Protein AF-A0AAD3SXD6-F1 (afdb_monomer)

Foldseek 3Di:
DPPPAFFLVVLLVVLLVLVVVLPDDDDDDPVVVVNVVSVVVNCVSVVCQCVPFWDAPVNLVVLLVADADDPDPPHPCPQREDNVQDDPVCNVPGDPDGTAGWGHGHRHDTHRDGDDVSRVRD

Mean predicted aligned error: 7.54 Å

pLDDT: mean 81.2, std 9.58, range [50.94, 91.5]

Secondary structure (DSSP, 8-state):
----S-BHHHHHHHHHHHHHHHHSPPPSSSHHHHHHHHHHHHHHHHHHHHHHHEEEHHHHHHHHTPPS---STT-S-TT---GGGS-THHHHHS-SS-EEE-SEEETTEEE----HHHHT--

Organism: Nepenthes gracilis (NCBI:txid150966)

Nearest PDB structures (foldseek):
  6ttj-assembly1_B  TM=9.400E-01  e=7.162E-12  Arabidopsis thaliana
  6ttj-assembly2_J  TM=9.369E-01  e=1.562E-11  Arabidopsis thaliana
  6ttj-assembly2_H  TM=9.413E-01  e=1.562E-11  Arabidopsis thaliana
  6ttj-assembly1_D  TM=9.401E-01  e=1.898E-11  Arabidopsis thaliana
  6ttj-assembly2_I  TM=9.390E-01  e=2.306E-11  Arabidopsis thaliana

Sequence (122 aa):
MGIYGHPLEIQALFHSALLCAREQPAPEDGSADFIHALNNYLVALSFPTRKNYWIDMKKLNEIYRYKTEEYSYDAVNRFTIYPNHIPPWLVEWMPNKGGYLVKNLQPALMDFRFLLETSCLL

Structure (mmCIF, N/CA/C/O backbone):
data_AF-A0AAD3SXD6-F1
#
_entry.id   AF-A0AAD3SXD6-F1
#
loop_
_atom_site.group_PDB
_atom_site.id
_atom_site.type_symbol
_atom_site.label_atom_id
_atom_site.label_alt_id
_atom_site.label_comp_id
_atom_site.label_asym_id
_atom_site.label_entity_id
_atom_site.label_seq_id
_atom_site.pdbx_PDB_ins_code
_atom_site.Cartn_x
_atom_site.Cartn_y
_atom_site.Cartn_z
_atom_site.occupancy
_atom_site.B_iso_or_equiv
_atom_site.auth_seq_id
_atom_site.auth_comp_id
_atom_site.auth_asym_id
_atom_site.auth_atom_id
_atom_site.pdbx_PDB_model_num
ATOM 1 N N . MET A 1 1 ? -14.570 10.346 -7.918 1.00 52.16 1 MET A N 1
ATOM 2 C CA . MET A 1 1 ? -13.504 9.321 -7.851 1.00 52.16 1 MET A CA 1
ATOM 3 C C . MET A 1 1 ? -12.244 9.992 -7.310 1.00 52.16 1 MET A C 1
ATOM 5 O O . MET A 1 1 ? -11.616 10.743 -8.035 1.00 52.16 1 MET A O 1
ATOM 9 N N . GLY A 1 2 ? -11.941 9.849 -6.016 1.00 50.94 2 GLY A N 1
ATOM 10 C CA . GLY A 1 2 ? -10.787 10.496 -5.367 1.00 50.94 2 GLY A CA 1
ATOM 11 C C . GLY A 1 2 ? -9.477 9.765 -5.664 1.00 50.94 2 GLY A C 1
ATOM 12 O O . GLY A 1 2 ? -9.006 9.002 -4.829 1.00 50.94 2 GLY A O 1
ATOM 13 N N . ILE A 1 3 ? -8.947 9.949 -6.876 1.00 60.09 3 ILE A N 1
ATOM 14 C CA . ILE A 1 3 ? -7.712 9.302 -7.368 1.00 60.09 3 ILE A CA 1
ATOM 15 C C . ILE A 1 3 ? -6.489 10.237 -7.272 1.00 60.09 3 ILE A C 1
ATOM 17 O O . ILE A 1 3 ? -5.417 9.919 -7.770 1.00 60.09 3 ILE A O 1
ATOM 21 N N . TYR A 1 4 ? -6.639 11.403 -6.640 1.00 62.09 4 TYR A N 1
ATOM 22 C CA . TYR A 1 4 ? -5.531 12.331 -6.409 1.00 62.09 4 TYR A CA 1
ATOM 23 C C . TYR A 1 4 ? -4.460 11.691 -5.517 1.00 62.09 4 TYR A C 1
ATOM 25 O O . TYR A 1 4 ? -4.785 10.808 -4.725 1.00 62.09 4 TYR A O 1
ATOM 33 N N . GLY A 1 5 ? -3.205 12.126 -5.658 1.00 77.44 5 GLY A N 1
ATOM 34 C CA . GLY A 1 5 ? -2.060 11.662 -4.869 1.00 77.44 5 GLY A CA 1
ATOM 35 C C . GLY A 1 5 ? -1.292 10.508 -5.504 1.00 77.44 5 GLY A C 1
ATOM 36 O O . GLY A 1 5 ? -0.876 10.605 -6.656 1.00 77.44 5 GLY A O 1
ATOM 37 N N . HIS A 1 6 ? -1.082 9.432 -4.743 1.00 80.25 6 HIS A N 1
ATOM 38 C CA . HIS A 1 6 ? -0.281 8.281 -5.164 1.00 80.25 6 HIS A CA 1
ATOM 39 C C . HIS A 1 6 ? -1.128 6.999 -5.168 1.00 80.25 6 HIS A C 1
ATOM 41 O O . HIS A 1 6 ? -1.004 6.153 -4.282 1.00 80.25 6 HIS A O 1
ATOM 47 N N . PRO A 1 7 ? -2.037 6.846 -6.145 1.00 84.12 7 PRO A N 1
ATOM 48 C CA . PRO A 1 7 ? -2.794 5.613 -6.290 1.00 84.12 7 PRO A CA 1
ATOM 49 C C . PRO A 1 7 ? -1.854 4.454 -6.642 1.00 84.12 7 PRO A C 1
ATOM 51 O O . PRO A 1 7 ? -1.008 4.566 -7.534 1.00 84.12 7 PRO A O 1
ATOM 54 N N . LEU A 1 8 ? -2.051 3.320 -5.973 1.00 84.81 8 LEU A N 1
ATOM 55 C CA . LEU A 1 8 ? -1.301 2.087 -6.200 1.00 84.81 8 LEU A CA 1
ATOM 56 C C . LEU A 1 8 ? -1.396 1.624 -7.659 1.00 84.81 8 LEU A C 1
ATOM 58 O O . LEU A 1 8 ? -0.443 1.071 -8.186 1.00 84.81 8 LEU A O 1
ATOM 62 N N . GLU A 1 9 ? -2.518 1.898 -8.324 1.00 83.94 9 GLU A N 1
ATOM 63 C CA . GLU A 1 9 ? -2.762 1.570 -9.733 1.00 83.94 9 GLU A CA 1
ATOM 64 C C . GLU A 1 9 ? -1.737 2.198 -10.667 1.00 83.94 9 GLU A C 1
ATOM 66 O O . GLU A 1 9 ? -1.087 1.501 -11.442 1.00 83.94 9 GLU A O 1
ATOM 71 N N . ILE A 1 10 ? -1.499 3.499 -10.514 1.00 84.69 10 ILE A N 1
ATOM 72 C CA . ILE A 1 10 ? -0.500 4.202 -11.314 1.00 84.69 10 ILE A CA 1
ATOM 73 C C . ILE A 1 10 ? 0.905 3.715 -10.957 1.00 84.69 10 ILE A C 1
ATOM 75 O O . ILE A 1 10 ? 1.735 3.568 -11.849 1.00 84.69 10 ILE A O 1
ATOM 79 N N . GLN A 1 11 ? 1.176 3.411 -9.683 1.00 85.12 11 GLN A N 1
ATOM 80 C CA . GLN A 1 11 ? 2.476 2.867 -9.279 1.00 85.12 11 GLN A CA 1
ATOM 81 C C . GLN A 1 11 ? 2.736 1.469 -9.855 1.00 85.12 11 GLN A C 1
ATOM 83 O O . GLN A 1 11 ? 3.836 1.211 -10.336 1.00 85.12 11 GLN A O 1
ATOM 88 N N . ALA A 1 12 ? 1.739 0.585 -9.848 1.00 85.62 12 ALA A N 1
ATOM 89 C CA . ALA A 1 12 ? 1.842 -0.764 -10.394 1.00 85.62 12 ALA A CA 1
ATOM 90 C C . ALA A 1 12 ? 1.995 -0.738 -11.922 1.00 85.62 12 ALA A C 1
ATOM 92 O O . ALA A 1 12 ? 2.874 -1.406 -12.467 1.00 85.62 12 ALA A O 1
ATOM 93 N N . LEU A 1 13 ? 1.209 0.096 -12.611 1.00 87.19 13 LEU A N 1
ATOM 94 C CA . LEU A 1 13 ? 1.346 0.305 -14.053 1.00 87.19 13 LEU A CA 1
ATOM 95 C C . LEU A 1 13 ? 2.722 0.874 -14.397 1.00 87.19 13 LEU A C 1
ATOM 97 O O . LEU A 1 13 ? 3.393 0.350 -15.284 1.00 87.19 13 LEU A O 1
ATOM 101 N N . PHE A 1 14 ? 3.191 1.881 -13.659 1.00 87.00 14 PHE A N 1
ATOM 102 C CA . PHE A 1 14 ? 4.519 2.450 -13.866 1.00 87.00 14 PHE A CA 1
ATOM 103 C C . PHE A 1 14 ? 5.629 1.418 -13.623 1.00 87.00 14 PHE A C 1
ATOM 105 O O . PHE A 1 14 ? 6.549 1.315 -14.429 1.00 87.00 14 PHE A O 1
ATOM 112 N N . HIS A 1 15 ? 5.511 0.590 -12.581 1.00 86.25 15 HIS A N 1
ATOM 113 C CA . HIS A 1 15 ? 6.435 -0.517 -12.327 1.00 86.25 15 HIS A CA 1
ATOM 114 C C . HIS A 1 15 ? 6.472 -1.513 -13.496 1.00 86.25 15 HIS A C 1
ATOM 116 O O . HIS A 1 15 ? 7.552 -1.850 -13.981 1.00 86.25 15 HIS A O 1
ATOM 122 N N . SER A 1 16 ? 5.308 -1.939 -13.997 1.00 86.94 16 SER A N 1
ATOM 123 C CA . SER A 1 16 ? 5.229 -2.848 -15.148 1.00 86.94 16 SER A CA 1
ATOM 124 C C . SER A 1 16 ? 5.801 -2.228 -16.428 1.00 86.94 16 SER A C 1
ATOM 126 O O . SER A 1 16 ? 6.553 -2.883 -17.143 1.00 86.94 16 SER A O 1
ATOM 128 N N . ALA A 1 17 ? 5.546 -0.940 -16.677 1.00 87.88 17 ALA A N 1
ATOM 129 C CA . ALA A 1 17 ? 6.095 -0.221 -17.821 1.00 87.88 17 ALA A CA 1
ATOM 130 C C . ALA A 1 17 ? 7.627 -0.115 -17.756 1.00 87.88 17 ALA A C 1
ATOM 132 O O . ALA A 1 17 ? 8.293 -0.300 -18.772 1.00 87.88 17 ALA A O 1
ATOM 133 N N . LEU A 1 18 ? 8.196 0.126 -16.568 1.00 86.38 18 LEU A N 1
ATOM 134 C CA . LEU A 1 18 ? 9.648 0.139 -16.359 1.00 86.38 18 LEU A CA 1
ATOM 135 C C . LEU A 1 18 ? 10.279 -1.242 -16.595 1.00 86.38 18 LEU A C 1
ATOM 137 O O . LEU A 1 18 ? 11.369 -1.324 -17.160 1.00 86.38 18 LEU A O 1
ATOM 141 N N . LEU A 1 19 ? 9.599 -2.324 -16.198 1.00 85.69 19 LEU A N 1
ATOM 142 C CA . LEU A 1 19 ? 10.042 -3.689 -16.495 1.00 85.69 19 LEU A CA 1
ATOM 143 C C . LEU A 1 19 ? 10.033 -3.966 -18.002 1.00 85.69 19 LEU A C 1
ATOM 145 O O . LEU A 1 19 ? 11.035 -4.448 -18.524 1.00 85.69 19 LEU A O 1
ATOM 149 N N . CYS A 1 20 ? 8.960 -3.594 -18.705 1.00 86.50 20 CYS A N 1
ATOM 150 C CA . CYS A 1 20 ? 8.883 -3.722 -20.162 1.00 86.50 20 CYS A CA 1
ATOM 151 C C . CYS A 1 20 ? 9.976 -2.901 -20.866 1.00 86.50 20 CYS A C 1
ATOM 153 O O . CYS A 1 20 ? 10.631 -3.397 -21.779 1.00 86.50 20 CYS A O 1
ATOM 155 N N . ALA A 1 21 ? 10.222 -1.666 -20.416 1.00 84.38 21 ALA A N 1
ATOM 156 C CA . ALA A 1 21 ? 11.258 -0.798 -20.976 1.00 84.38 21 ALA A CA 1
ATOM 157 C C . ALA A 1 21 ? 12.673 -1.373 -20.800 1.00 84.38 21 ALA A C 1
ATOM 159 O O . ALA A 1 21 ? 13.539 -1.141 -21.639 1.00 84.38 21 ALA A O 1
ATOM 160 N N . ARG A 1 22 ? 12.909 -2.142 -19.730 1.00 80.12 22 ARG A N 1
ATOM 161 C CA . ARG A 1 22 ? 14.185 -2.826 -19.480 1.00 80.12 22 ARG A CA 1
ATOM 162 C C . ARG A 1 22 ? 14.433 -3.992 -20.442 1.00 80.12 22 ARG A C 1
ATOM 164 O O . ARG A 1 22 ? 15.584 -4.289 -20.738 1.00 80.12 22 ARG A O 1
ATOM 171 N N . GLU A 1 23 ? 13.381 -4.673 -20.889 1.00 79.12 23 GLU A N 1
ATOM 172 C CA . GLU A 1 23 ? 13.487 -5.820 -21.805 1.00 79.12 23 GLU A CA 1
ATOM 173 C C . GLU A 1 23 ? 13.586 -5.405 -23.277 1.00 79.12 23 GLU A C 1
ATOM 175 O O . GLU A 1 23 ? 13.926 -6.222 -24.134 1.00 79.12 23 GLU A O 1
ATOM 180 N N . GLN A 1 24 ? 13.323 -4.134 -23.587 1.00 77.94 24 GLN A N 1
ATOM 181 C CA . GLN A 1 24 ? 13.408 -3.627 -24.946 1.00 77.94 24 GLN A CA 1
ATOM 182 C C . GLN A 1 24 ? 14.882 -3.482 -25.384 1.00 77.94 24 GLN A C 1
ATOM 184 O O . GLN A 1 24 ? 15.666 -2.831 -24.690 1.00 77.94 24 GLN A O 1
ATOM 189 N N . PRO A 1 25 ? 15.289 -4.057 -26.533 1.00 60.50 25 PRO A N 1
ATOM 190 C CA . PRO A 1 25 ? 16.663 -3.961 -27.011 1.00 60.50 25 PRO A CA 1
ATOM 191 C C . PRO A 1 25 ? 16.989 -2.512 -27.385 1.00 60.50 25 PRO A C 1
ATOM 193 O O . PRO A 1 25 ? 16.383 -1.935 -28.290 1.00 60.50 25 PRO A O 1
ATOM 196 N N . ALA A 1 26 ? 17.945 -1.919 -26.673 1.00 65.25 26 ALA A N 1
ATOM 197 C CA . ALA A 1 26 ? 18.457 -0.595 -26.990 1.00 65.25 26 ALA A CA 1
ATOM 198 C C . ALA A 1 26 ? 19.450 -0.676 -28.170 1.00 65.25 26 ALA A C 1
ATOM 200 O O . ALA A 1 26 ? 20.321 -1.551 -28.156 1.00 65.25 26 ALA A O 1
ATOM 201 N N . PRO A 1 27 ? 19.357 0.217 -29.173 1.00 57.62 27 PRO A N 1
ATOM 202 C CA . PRO A 1 27 ? 20.436 0.422 -30.136 1.00 57.62 27 PRO A CA 1
ATOM 203 C C . PRO A 1 27 ? 21.664 1.017 -29.412 1.00 57.62 27 PRO A C 1
ATOM 205 O O . PRO A 1 27 ? 21.520 1.684 -28.391 1.00 57.62 27 PRO A O 1
ATOM 208 N N . GLU A 1 28 ? 22.857 0.690 -29.900 1.00 64.56 28 GLU A N 1
ATOM 209 C CA . GLU A 1 28 ? 24.159 0.712 -29.205 1.00 64.56 28 GLU A CA 1
ATOM 210 C C . GLU A 1 28 ? 24.640 2.043 -28.565 1.00 64.56 28 GLU A C 1
ATOM 212 O O . GLU A 1 28 ? 24.119 3.120 -28.844 1.00 64.56 28 GLU A O 1
ATOM 217 N N . ASP A 1 29 ? 25.672 1.918 -27.707 1.00 55.91 29 ASP A N 1
ATOM 218 C CA . ASP A 1 29 ? 26.525 2.953 -27.078 1.00 55.91 29 ASP A CA 1
ATOM 219 C C . ASP A 1 29 ? 25.830 4.060 -26.258 1.00 55.91 29 ASP A C 1
ATOM 221 O O . ASP A 1 29 ? 25.971 5.259 -26.482 1.00 55.91 29 ASP A O 1
ATOM 225 N N . GLY A 1 30 ? 25.105 3.632 -25.222 1.00 60.53 30 GLY A N 1
ATOM 226 C CA . GLY A 1 30 ? 24.498 4.510 -24.204 1.00 60.53 30 GLY A CA 1
ATOM 227 C C . GLY A 1 30 ? 23.478 3.809 -23.299 1.00 60.53 30 GLY A C 1
ATOM 228 O O . GLY A 1 30 ? 22.965 4.384 -22.340 1.00 60.53 30 GLY A O 1
ATOM 229 N N . SER A 1 31 ? 23.186 2.538 -23.588 1.00 66.62 31 SER A N 1
ATOM 230 C CA . SER A 1 31 ? 22.168 1.738 -22.903 1.00 66.62 31 SER A CA 1
ATOM 231 C C . SER A 1 31 ? 22.507 1.402 -21.449 1.00 66.62 31 SER A C 1
ATOM 233 O O . SER A 1 31 ? 21.594 1.223 -20.647 1.00 66.62 31 SER A O 1
ATOM 235 N N . ALA A 1 32 ? 23.790 1.350 -21.079 1.00 74.88 32 ALA A N 1
ATOM 236 C CA . ALA A 1 32 ? 24.212 0.971 -19.731 1.00 74.88 32 ALA A CA 1
ATOM 237 C C . ALA A 1 32 ? 23.746 1.981 -18.668 1.00 74.88 32 ALA A C 1
ATOM 239 O O . ALA A 1 32 ? 23.162 1.577 -17.660 1.00 74.88 32 ALA A O 1
ATOM 240 N N . ASP A 1 33 ? 23.918 3.281 -18.921 1.00 80.69 33 ASP A N 1
ATOM 241 C CA . ASP A 1 33 ? 23.485 4.340 -18.001 1.00 80.69 33 ASP A CA 1
ATOM 242 C C . ASP A 1 33 ? 21.956 4.409 -17.903 1.00 80.69 33 ASP A C 1
ATOM 244 O O . ASP A 1 33 ? 21.400 4.596 -16.818 1.00 80.69 33 ASP A O 1
ATOM 248 N N . PHE A 1 34 ? 21.258 4.178 -19.020 1.00 80.19 34 PHE A N 1
ATOM 249 C CA . PHE A 1 34 ? 19.797 4.120 -19.058 1.00 80.19 34 PHE A CA 1
ATOM 250 C C . PHE A 1 34 ? 19.244 2.925 -18.268 1.00 80.19 34 PHE A C 1
ATOM 252 O O . PHE A 1 34 ? 18.354 3.092 -17.434 1.00 80.19 34 PHE A O 1
ATOM 259 N N . ILE A 1 35 ? 19.805 1.727 -18.461 1.00 80.88 35 ILE A N 1
ATOM 260 C CA . ILE A 1 35 ? 19.426 0.522 -17.709 1.00 80.88 35 ILE A CA 1
ATOM 261 C C . ILE A 1 35 ? 19.741 0.698 -16.218 1.00 80.88 35 ILE A C 1
ATOM 263 O O . ILE A 1 35 ? 18.944 0.301 -15.365 1.00 80.88 35 ILE A O 1
ATOM 267 N N . HIS A 1 36 ? 20.871 1.323 -15.881 1.00 84.06 36 HIS A N 1
ATOM 268 C CA . HIS A 1 36 ? 21.227 1.616 -14.495 1.00 84.06 36 HIS A CA 1
ATOM 269 C C . HIS A 1 36 ? 20.231 2.592 -13.847 1.00 84.06 36 HIS A C 1
ATOM 271 O O . HIS A 1 36 ? 19.759 2.347 -12.734 1.00 84.06 36 HIS A O 1
ATOM 277 N N . ALA A 1 37 ? 19.840 3.658 -14.554 1.00 85.94 37 ALA A N 1
ATOM 278 C CA . ALA A 1 37 ? 18.801 4.575 -14.096 1.00 85.94 37 ALA A CA 1
ATOM 279 C C . ALA A 1 37 ? 17.454 3.856 -13.899 1.00 85.94 37 ALA A C 1
ATOM 281 O O . ALA A 1 37 ? 16.844 3.994 -12.838 1.00 85.94 37 ALA A O 1
ATOM 282 N N . LEU A 1 38 ? 17.021 3.032 -14.862 1.00 86.12 38 LEU A N 1
ATOM 283 C CA . LEU A 1 38 ? 15.793 2.232 -14.757 1.00 86.12 38 LEU A CA 1
ATOM 284 C C . LEU A 1 38 ? 15.801 1.319 -13.527 1.00 86.12 38 LEU A C 1
ATOM 286 O O . LEU A 1 38 ? 14.829 1.292 -12.773 1.00 86.12 38 LEU A O 1
ATOM 290 N N . ASN A 1 39 ? 16.900 0.602 -13.290 1.00 85.44 39 ASN A N 1
ATOM 291 C CA . ASN A 1 39 ? 17.030 -0.279 -12.130 1.00 85.44 39 ASN A CA 1
ATOM 292 C C . ASN A 1 39 ? 16.970 0.504 -10.812 1.00 85.44 39 ASN A C 1
ATOM 294 O O . ASN A 1 39 ? 16.290 0.073 -9.879 1.00 85.44 39 ASN A O 1
ATOM 298 N N . ASN A 1 40 ? 17.602 1.679 -10.744 1.00 88.56 40 ASN A N 1
ATOM 299 C CA . ASN A 1 40 ? 17.504 2.549 -9.573 1.00 88.56 40 ASN A CA 1
ATOM 300 C C . ASN A 1 40 ? 16.058 2.985 -9.311 1.00 88.56 40 ASN A C 1
ATOM 302 O O . ASN A 1 40 ? 15.607 2.932 -8.167 1.00 88.56 40 ASN A O 1
ATOM 306 N N . TYR A 1 41 ? 15.306 3.352 -10.354 1.00 87.31 41 TYR A N 1
ATOM 307 C CA . TYR A 1 41 ? 13.886 3.689 -10.222 1.00 87.31 41 TYR A CA 1
ATOM 308 C C . TYR A 1 41 ? 13.031 2.490 -9.799 1.00 87.31 41 TYR A C 1
ATOM 310 O O . TYR A 1 41 ? 12.182 2.636 -8.921 1.00 87.31 41 TYR A O 1
ATOM 318 N N . LEU A 1 42 ? 13.272 1.299 -10.355 1.00 85.69 42 LEU A N 1
ATOM 319 C CA . LEU A 1 42 ? 12.565 0.072 -9.969 1.00 85.69 42 LEU A CA 1
ATOM 320 C C . LEU A 1 42 ? 12.765 -0.257 -8.482 1.00 85.69 42 LEU A C 1
ATOM 322 O O . LEU A 1 42 ? 11.802 -0.564 -7.773 1.00 85.69 42 LEU A O 1
ATOM 326 N N . VAL A 1 43 ? 13.996 -0.153 -7.978 1.00 86.94 43 VAL A N 1
ATOM 327 C CA . VAL A 1 43 ? 14.296 -0.367 -6.552 1.00 86.94 43 VAL A CA 1
ATOM 328 C C . VAL A 1 43 ? 13.670 0.734 -5.691 1.00 86.94 43 VAL A C 1
ATOM 330 O O . VAL A 1 43 ? 13.031 0.438 -4.678 1.00 86.94 43 VAL A O 1
ATOM 333 N N . ALA A 1 44 ? 13.793 1.994 -6.115 1.00 86.81 44 ALA A N 1
ATOM 334 C CA . ALA A 1 44 ? 13.238 3.143 -5.406 1.00 86.81 44 ALA A CA 1
ATOM 335 C C . ALA A 1 44 ? 11.703 3.146 -5.356 1.00 86.81 44 ALA A C 1
ATOM 337 O O . ALA A 1 44 ? 11.140 3.736 -4.439 1.00 86.81 44 ALA A O 1
ATOM 338 N N . LEU A 1 45 ? 11.024 2.489 -6.300 1.00 85.31 45 LEU A N 1
ATOM 339 C CA . LEU A 1 45 ? 9.569 2.347 -6.310 1.00 85.31 45 LEU A CA 1
ATOM 340 C C . LEU A 1 45 ? 9.114 1.112 -5.520 1.00 85.31 45 LEU A C 1
ATOM 342 O O . LEU A 1 45 ? 8.257 1.210 -4.646 1.00 85.31 45 LEU A O 1
ATOM 346 N N . SER A 1 46 ? 9.722 -0.048 -5.775 1.00 83.75 46 SER A N 1
ATOM 347 C CA . SER A 1 46 ? 9.296 -1.319 -5.173 1.00 83.75 46 SER A CA 1
ATOM 348 C C . SER A 1 46 ? 9.444 -1.345 -3.650 1.00 83.75 46 SER A C 1
ATOM 350 O O . SER A 1 46 ? 8.561 -1.854 -2.951 1.00 83.75 46 SER A O 1
ATOM 352 N N . PHE A 1 47 ? 10.529 -0.778 -3.112 1.00 84.81 47 PHE A N 1
ATOM 353 C CA . PHE A 1 47 ? 10.788 -0.821 -1.674 1.00 84.81 47 PHE A CA 1
ATOM 354 C C . PHE A 1 47 ? 9.779 0.018 -0.864 1.00 84.81 47 PHE A C 1
ATOM 356 O O . PHE A 1 47 ? 9.155 -0.535 0.050 1.00 84.81 47 PHE A O 1
ATOM 363 N N . PRO A 1 48 ? 9.526 1.306 -1.183 1.00 84.88 48 PRO A N 1
ATOM 364 C CA . PRO A 1 48 ? 8.489 2.083 -0.509 1.00 84.88 48 PRO A CA 1
ATOM 365 C C . PRO A 1 48 ? 7.080 1.536 -0.726 1.00 84.88 48 PRO A C 1
ATOM 367 O O . PRO A 1 48 ? 6.296 1.565 0.222 1.00 84.88 48 PRO A O 1
ATOM 370 N N . THR A 1 49 ? 6.746 1.015 -1.913 1.00 83.75 49 THR A N 1
ATOM 371 C CA . THR A 1 49 ? 5.409 0.458 -2.164 1.00 83.75 49 THR A CA 1
ATOM 372 C C . THR A 1 49 ? 5.149 -0.747 -1.262 1.00 83.75 49 THR A C 1
ATOM 374 O O . THR A 1 49 ? 4.180 -0.744 -0.507 1.00 83.75 49 THR A O 1
ATOM 377 N N . ARG A 1 50 ? 6.061 -1.728 -1.211 1.00 84.69 50 ARG A N 1
ATOM 378 C CA . ARG A 1 50 ? 5.906 -2.892 -0.316 1.00 84.69 50 ARG A CA 1
ATOM 379 C C . ARG A 1 50 ? 5.897 -2.512 1.161 1.00 84.69 50 ARG A C 1
ATOM 381 O O . ARG A 1 50 ? 5.163 -3.112 1.934 1.00 84.69 50 ARG A O 1
ATOM 388 N N . LYS A 1 51 ? 6.703 -1.530 1.570 1.00 86.19 51 LYS A N 1
ATOM 389 C CA . LYS A 1 51 ? 6.816 -1.142 2.983 1.00 86.19 51 LYS A CA 1
ATOM 390 C C . LYS A 1 51 ? 5.637 -0.303 3.475 1.00 86.19 51 LYS A C 1
ATOM 392 O O . LYS A 1 51 ? 5.197 -0.484 4.606 1.00 86.19 51 LYS A O 1
ATOM 397 N N . ASN A 1 52 ? 5.175 0.645 2.664 1.00 86.69 52 ASN A N 1
ATOM 398 C CA . ASN A 1 52 ? 4.220 1.658 3.105 1.00 86.69 52 ASN A CA 1
ATOM 399 C C . ASN A 1 52 ? 2.774 1.326 2.712 1.00 86.69 52 ASN A C 1
ATOM 401 O O . ASN A 1 52 ? 1.863 1.749 3.418 1.00 86.69 52 ASN A O 1
ATOM 405 N N . TYR A 1 53 ? 2.558 0.592 1.613 1.00 88.44 53 TYR A N 1
ATOM 406 C CA . TYR A 1 53 ? 1.210 0.247 1.147 1.00 88.44 53 TYR A CA 1
ATOM 407 C C . TYR A 1 53 ? 0.716 -1.0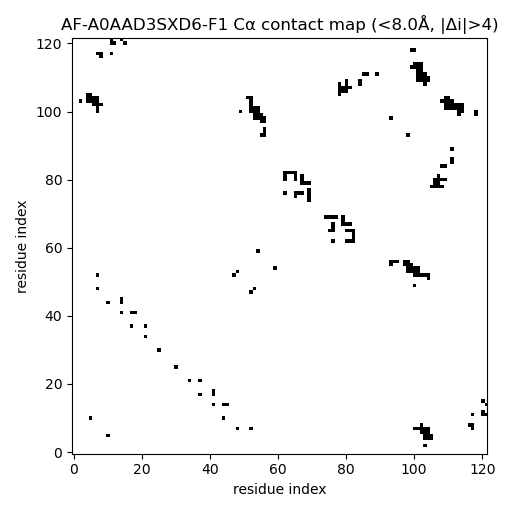95 1.688 1.00 88.44 53 TYR A C 1
ATOM 409 O O . TYR A 1 53 ? -0.488 -1.335 1.694 1.00 88.44 53 TYR A O 1
ATOM 417 N N . TRP A 1 54 ? 1.608 -1.982 2.130 1.00 90.31 54 TRP A N 1
ATOM 418 C CA . TRP A 1 54 ? 1.203 -3.265 2.696 1.00 90.31 54 TRP A CA 1
ATOM 419 C C . TRP A 1 54 ? 0.538 -3.086 4.059 1.00 90.31 54 TRP A C 1
ATOM 421 O O . TRP A 1 54 ? 1.116 -2.484 4.968 1.00 90.31 54 TRP A O 1
ATOM 431 N N . ILE A 1 55 ? -0.654 -3.660 4.209 1.00 90.00 55 ILE A N 1
ATOM 432 C CA . ILE A 1 55 ? -1.381 -3.708 5.471 1.00 90.00 55 ILE A CA 1
ATOM 433 C C . ILE A 1 55 ? -1.685 -5.155 5.855 1.00 90.00 55 ILE A C 1
ATOM 435 O O . ILE A 1 55 ? -2.243 -5.929 5.080 1.00 90.00 55 ILE A O 1
ATOM 439 N N . ASP A 1 56 ? -1.305 -5.512 7.077 1.00 91.50 56 ASP A N 1
ATOM 440 C CA . ASP A 1 56 ? -1.658 -6.755 7.755 1.00 91.50 56 ASP A CA 1
ATOM 441 C C . ASP A 1 56 ? -2.235 -6.436 9.142 1.00 91.50 56 ASP A C 1
ATOM 443 O O . ASP A 1 56 ? -2.247 -5.283 9.586 1.00 91.50 56 ASP A O 1
ATOM 447 N N . MET A 1 57 ? -2.730 -7.448 9.859 1.00 89.12 57 MET A N 1
ATOM 448 C CA . MET A 1 57 ? -3.366 -7.235 11.170 1.00 89.12 57 MET A CA 1
ATOM 449 C C . MET A 1 57 ? -2.406 -6.632 12.198 1.00 89.12 57 MET A C 1
ATOM 451 O O . MET A 1 57 ? -2.822 -5.910 13.103 1.00 89.12 57 MET A O 1
ATOM 455 N N . LYS A 1 58 ? -1.101 -6.871 12.046 1.00 90.25 58 LYS A N 1
ATOM 456 C CA . LYS A 1 58 ? -0.075 -6.249 12.885 1.00 90.25 58 LYS A CA 1
ATOM 457 C C . LYS A 1 58 ? 0.051 -4.761 12.571 1.00 90.25 58 LYS A C 1
ATOM 459 O O . LYS A 1 58 ? -0.025 -3.948 13.487 1.00 90.25 58 LYS A O 1
ATOM 464 N N . LYS A 1 59 ? 0.153 -4.402 11.293 1.00 88.75 59 LYS A N 1
ATOM 465 C CA . LYS A 1 59 ? 0.266 -3.028 10.813 1.00 88.75 59 LYS A CA 1
ATOM 466 C C . LYS A 1 59 ? -0.984 -2.225 11.118 1.00 88.75 59 LYS A C 1
ATOM 468 O O . LYS A 1 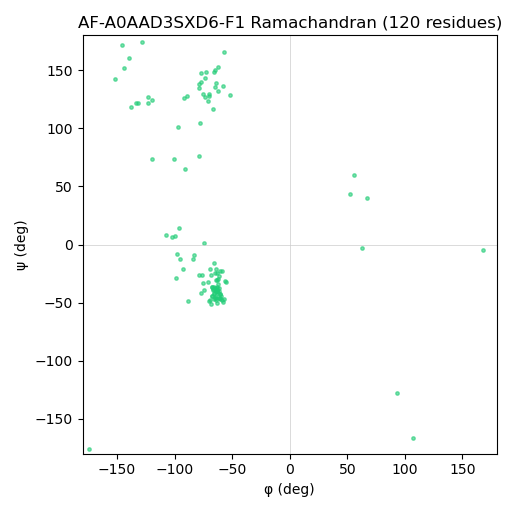59 ? -0.872 -1.087 11.552 1.00 88.75 59 LYS A O 1
ATOM 473 N N . LEU A 1 60 ? -2.165 -2.821 10.984 1.00 89.56 60 LEU A N 1
ATOM 474 C CA . LEU A 1 60 ? -3.414 -2.180 11.377 1.00 89.56 60 LEU A CA 1
ATOM 475 C C . LEU A 1 60 ? -3.417 -1.849 12.879 1.00 89.56 60 LEU A C 1
ATOM 477 O O . LEU A 1 60 ? -3.710 -0.717 13.256 1.00 89.56 60 LEU A O 1
ATOM 481 N N . ASN A 1 61 ? -3.003 -2.794 13.730 1.00 89.81 61 ASN A N 1
ATOM 482 C CA . ASN A 1 61 ? -2.846 -2.558 15.169 1.00 89.81 61 ASN A CA 1
ATOM 483 C C . ASN A 1 61 ? -1.784 -1.491 15.497 1.00 89.81 61 ASN A C 1
ATOM 485 O O . ASN A 1 61 ? -1.950 -0.749 16.465 1.00 89.81 61 ASN A O 1
ATOM 489 N N . GLU A 1 62 ? -0.707 -1.392 14.711 1.00 89.12 62 GLU A N 1
ATOM 490 C CA . GLU A 1 62 ? 0.263 -0.294 14.821 1.00 89.12 62 GLU A CA 1
ATOM 491 C C . GLU A 1 62 ? -0.384 1.052 14.483 1.00 89.12 62 GLU A C 1
ATOM 493 O O . GLU A 1 62 ? -0.241 1.989 15.264 1.00 89.12 62 GLU A O 1
ATOM 498 N N . ILE A 1 63 ? -1.132 1.139 13.374 1.00 88.31 63 ILE A N 1
ATOM 499 C CA . ILE A 1 63 ? -1.802 2.376 12.941 1.00 88.31 63 ILE A CA 1
ATOM 500 C C . ILE A 1 63 ? -2.815 2.832 13.995 1.00 88.31 63 ILE A C 1
ATOM 502 O O . ILE A 1 63 ? -2.867 4.016 14.315 1.00 88.31 63 ILE A O 1
ATOM 506 N N . TYR A 1 64 ? -3.555 1.907 14.616 1.00 88.19 64 TYR A N 1
ATOM 507 C CA . TYR A 1 64 ? -4.451 2.227 15.734 1.00 88.19 64 TYR A CA 1
ATOM 508 C C . TYR A 1 64 ? -3.740 2.856 16.943 1.00 88.19 64 TYR A C 1
ATOM 510 O O . TYR A 1 64 ? -4.376 3.543 17.739 1.00 88.19 64 TYR A O 1
ATOM 518 N N . ARG A 1 65 ? -2.431 2.632 17.093 1.00 88.25 65 ARG A N 1
ATOM 519 C CA . ARG A 1 65 ? -1.599 3.162 18.183 1.00 88.25 65 ARG A CA 1
ATOM 520 C C . ARG A 1 65 ? -0.741 4.351 17.759 1.00 88.25 65 ARG A C 1
ATOM 522 O O . ARG A 1 65 ? 0.101 4.791 18.544 1.00 88.25 65 ARG A O 1
ATOM 529 N N . TYR A 1 66 ? -0.912 4.858 16.540 1.00 87.38 66 TYR A N 1
ATOM 530 C CA . TYR A 1 66 ? -0.149 6.009 16.079 1.00 87.38 66 TYR A CA 1
ATOM 531 C C . TYR A 1 66 ? -0.440 7.231 16.938 1.00 87.38 66 TYR A C 1
ATOM 533 O O . TYR A 1 66 ? -1.591 7.586 17.199 1.00 87.38 66 TYR A O 1
ATOM 541 N N . LYS A 1 67 ? 0.638 7.897 17.348 1.00 80.56 67 LYS A N 1
ATOM 542 C CA . LYS A 1 67 ? 0.555 9.244 17.889 1.00 80.56 67 LYS A CA 1
ATOM 543 C C . LYS A 1 67 ? 0.381 10.215 16.725 1.00 80.56 67 LYS A C 1
ATOM 545 O O . LYS A 1 67 ? 0.952 10.042 15.643 1.00 80.56 67 LYS A O 1
ATOM 550 N N . THR A 1 68 ? -0.467 11.208 16.936 1.00 76.31 68 THR A N 1
ATOM 551 C CA . THR A 1 68 ? -0.664 12.299 15.986 1.00 76.31 68 THR A CA 1
ATOM 552 C C . THR A 1 68 ? 0.506 13.278 16.092 1.00 76.31 68 THR A C 1
ATOM 554 O O . THR A 1 68 ? 1.040 13.466 17.181 1.00 76.31 68 THR A O 1
ATOM 557 N N . GLU A 1 69 ? 0.881 13.903 14.972 1.00 71.56 69 GLU A N 1
ATOM 558 C CA . 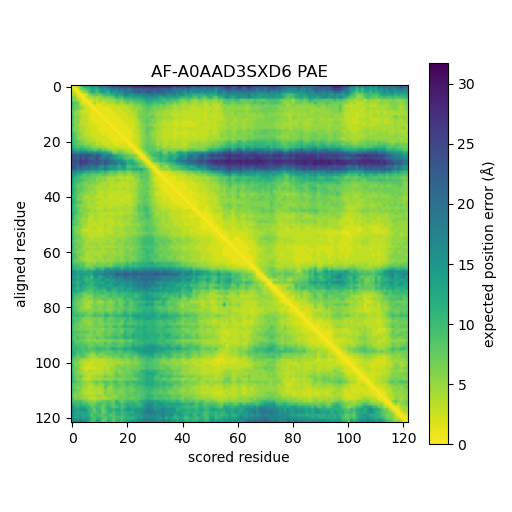GLU A 1 69 ? 1.855 15.014 14.921 1.00 71.56 69 GLU A CA 1
ATOM 559 C C . GLU A 1 69 ? 3.312 14.652 15.276 1.00 71.56 69 GLU A C 1
ATOM 561 O O . GLU A 1 69 ? 4.034 15.419 15.911 1.00 71.56 69 GLU A O 1
ATOM 566 N N . GLU A 1 70 ? 3.793 13.490 14.824 1.00 74.12 70 GLU A N 1
ATOM 567 C CA . GLU A 1 70 ? 5.217 13.151 14.922 1.00 74.12 70 GLU A CA 1
ATOM 568 C C . GLU A 1 70 ? 6.037 13.871 13.836 1.00 74.12 70 GLU A C 1
ATOM 570 O O . GLU A 1 70 ? 6.048 13.470 12.674 1.00 74.12 70 GLU A O 1
ATOM 575 N N . TYR A 1 71 ? 6.774 14.913 14.224 1.00 65.44 71 TYR A N 1
ATOM 576 C CA . TYR A 1 71 ? 7.725 15.620 13.358 1.00 65.44 71 TYR A CA 1
ATOM 577 C C . TYR A 1 71 ? 9.160 15.158 13.649 1.00 65.44 71 TYR A C 1
ATOM 579 O O . TYR A 1 71 ? 9.940 15.858 14.290 1.00 65.44 71 TYR A O 1
ATOM 587 N N . SER A 1 72 ? 9.505 13.942 13.221 1.00 74.81 72 SER A N 1
ATOM 588 C CA . SER A 1 72 ? 10.865 13.396 13.333 1.00 74.81 72 SER A CA 1
ATOM 589 C C . SER A 1 72 ? 11.219 12.534 12.120 1.00 74.81 72 SER A C 1
ATOM 591 O O . SER A 1 72 ? 10.343 11.919 11.514 1.00 74.81 72 SER A O 1
ATOM 593 N N . TYR A 1 73 ? 12.509 12.447 11.783 1.00 72.44 73 TYR A N 1
ATOM 594 C CA . TYR A 1 73 ? 13.004 11.532 10.744 1.00 72.44 73 TYR A CA 1
ATOM 595 C C . TYR A 1 73 ? 12.757 10.056 11.100 1.00 72.44 73 TYR A C 1
ATOM 597 O O . TYR A 1 73 ? 12.506 9.235 10.213 1.00 72.44 73 TYR A O 1
ATOM 605 N N . ASP A 1 74 ? 12.740 9.743 12.398 1.00 77.62 74 ASP A N 1
ATOM 606 C CA . ASP A 1 74 ? 12.475 8.404 12.935 1.00 77.62 74 ASP A CA 1
ATOM 607 C C . ASP A 1 74 ? 11.008 8.198 13.342 1.00 77.62 74 ASP A C 1
ATOM 609 O O . ASP A 1 74 ? 10.680 7.237 14.038 1.00 77.62 74 ASP A O 1
ATOM 613 N N . ALA A 1 75 ? 10.107 9.088 12.908 1.00 79.75 75 ALA A N 1
ATOM 614 C CA . ALA A 1 75 ? 8.681 8.958 13.177 1.00 79.75 75 ALA A CA 1
ATOM 615 C C . ALA A 1 75 ? 8.135 7.630 12.634 1.00 79.75 75 ALA A C 1
ATOM 617 O O . ALA A 1 75 ? 8.416 7.223 11.496 1.00 79.75 75 ALA A O 1
ATOM 618 N N . VAL A 1 76 ? 7.310 6.971 13.449 1.00 80.00 76 VAL A N 1
ATOM 619 C CA . VAL A 1 76 ? 6.579 5.766 13.040 1.00 80.00 76 VAL A CA 1
ATOM 620 C C . VAL A 1 76 ? 5.437 6.184 12.116 1.00 80.00 76 VAL A C 1
ATOM 622 O O . VAL A 1 76 ? 5.201 5.552 11.083 1.00 80.00 76 VAL A O 1
ATOM 625 N N . ASN A 1 77 ? 4.785 7.306 12.434 1.00 82.44 77 ASN A N 1
ATOM 626 C CA . ASN A 1 77 ? 3.703 7.876 11.642 1.00 82.44 77 ASN A CA 1
ATOM 627 C C . ASN A 1 77 ? 4.203 8.893 10.598 1.00 82.44 77 ASN A C 1
ATOM 629 O O . ASN A 1 77 ? 3.873 10.075 10.644 1.00 82.44 77 ASN A O 1
ATOM 633 N N . ARG A 1 78 ? 4.985 8.428 9.616 1.00 82.56 78 ARG A N 1
ATOM 634 C CA . ARG A 1 78 ? 5.594 9.289 8.574 1.00 82.56 78 ARG A CA 1
ATOM 635 C C . ARG A 1 78 ? 4.599 10.057 7.703 1.00 82.56 78 ARG A C 1
ATOM 637 O O . ARG A 1 78 ? 4.971 11.041 7.076 1.00 82.56 78 ARG A O 1
ATOM 644 N N . PHE A 1 79 ? 3.365 9.572 7.616 1.00 83.50 79 PHE A N 1
ATOM 645 C CA . PHE A 1 79 ? 2.319 10.143 6.771 1.00 83.50 79 PHE A CA 1
ATOM 646 C C . PHE A 1 79 ? 1.248 10.873 7.583 1.00 83.50 79 PHE A C 1
ATOM 648 O O . PHE A 1 79 ? 0.230 11.237 7.012 1.00 83.50 79 PHE A O 1
ATOM 655 N N . THR A 1 80 ? 1.432 11.072 8.892 1.00 84.75 80 THR A N 1
ATOM 656 C CA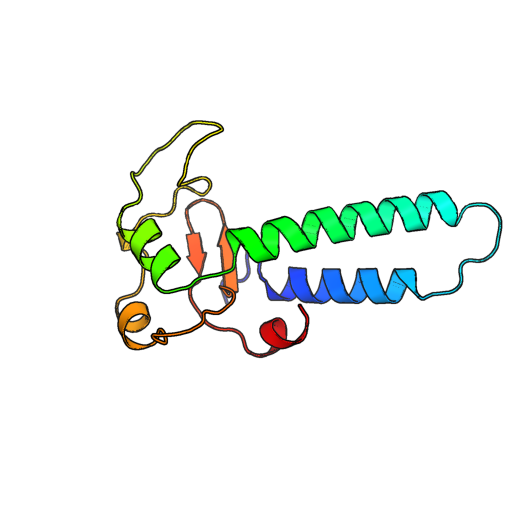 . THR A 1 80 ? 0.451 11.755 9.758 1.00 84.75 80 THR A CA 1
ATOM 657 C C . THR A 1 80 ? -0.955 11.152 9.630 1.00 84.75 80 THR A C 1
ATOM 659 O O . THR A 1 80 ? -1.957 11.846 9.491 1.00 84.75 80 THR A O 1
ATOM 662 N N . ILE A 1 81 ? -1.034 9.822 9.617 1.00 85.00 81 ILE A N 1
ATOM 663 C CA . ILE A 1 81 ? -2.294 9.088 9.515 1.00 85.00 81 ILE A CA 1
ATOM 664 C C . ILE A 1 81 ? -2.998 9.162 10.864 1.00 85.00 81 ILE A C 1
ATOM 666 O O . ILE A 1 81 ? -2.408 8.852 11.902 1.00 85.00 81 ILE A O 1
ATOM 670 N N . TYR A 1 82 ? -4.268 9.551 10.831 1.00 85.00 82 TYR A N 1
ATOM 671 C CA . TYR A 1 82 ? -5.125 9.582 12.005 1.00 85.00 82 TYR A CA 1
ATOM 672 C C . TYR A 1 82 ? -5.819 8.224 12.178 1.00 85.00 82 TYR A C 1
ATOM 674 O O . TYR A 1 82 ? -6.487 7.774 11.243 1.00 85.00 82 TYR A O 1
ATOM 682 N N . PRO A 1 83 ? -5.742 7.588 13.364 1.00 84.94 83 PRO A N 1
ATOM 683 C CA . PRO A 1 83 ? -6.443 6.329 13.637 1.00 84.94 83 PRO A CA 1
ATOM 684 C C . PRO A 1 83 ? -7.953 6.416 13.377 1.00 84.94 83 PRO A C 1
ATOM 686 O O . PRO A 1 83 ? -8.568 5.461 12.913 1.00 84.94 83 PRO A O 1
ATOM 689 N N . ASN A 1 84 ? -8.541 7.595 13.599 1.00 84.81 84 ASN A N 1
ATOM 690 C CA . ASN A 1 84 ? -9.965 7.864 13.389 1.00 84.81 84 ASN A CA 1
ATOM 691 C C . ASN A 1 84 ? -10.402 7.773 11.916 1.00 84.81 84 ASN A C 1
ATOM 693 O O . ASN A 1 84 ? -11.597 7.714 11.645 1.00 84.81 84 ASN A O 1
ATOM 697 N N . HIS A 1 85 ? -9.464 7.784 10.962 1.00 85.00 85 HIS A N 1
ATOM 698 C CA . HIS A 1 85 ? -9.766 7.621 9.536 1.00 85.00 85 HIS A CA 1
ATOM 699 C C . HIS A 1 85 ? -9.897 6.147 9.122 1.00 85.00 85 HIS A C 1
ATOM 701 O O . HIS A 1 85 ? -10.301 5.870 7.992 1.00 85.00 85 HIS A O 1
ATOM 707 N N . ILE A 1 86 ? -9.561 5.196 10.003 1.00 87.00 86 ILE A N 1
ATOM 708 C CA . ILE A 1 86 ? -9.717 3.770 9.716 1.00 87.00 86 ILE A CA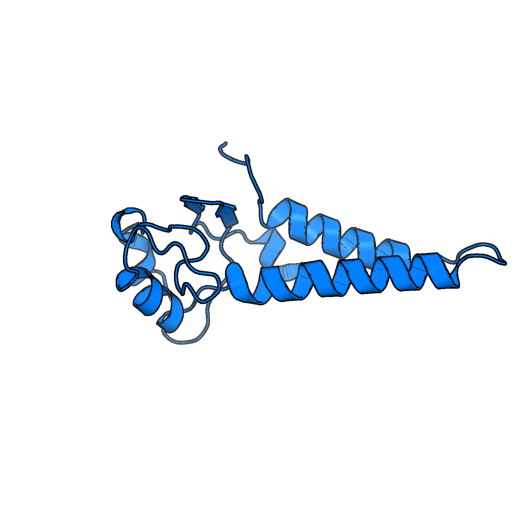 1
ATOM 709 C C . ILE A 1 86 ? -11.212 3.421 9.716 1.00 87.00 86 ILE A C 1
ATOM 711 O O . ILE A 1 86 ? -11.891 3.630 10.724 1.00 87.00 86 ILE A O 1
ATOM 715 N N . PRO A 1 87 ? -11.745 2.854 8.622 1.00 88.75 87 PRO A N 1
ATOM 716 C CA . PRO A 1 87 ? -13.141 2.473 8.584 1.00 88.75 87 PRO A CA 1
ATOM 717 C C . PRO A 1 87 ? -13.3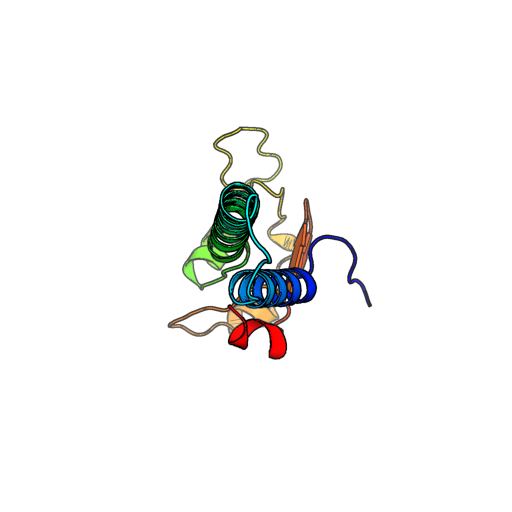97 1.214 9.435 1.00 88.75 87 PRO A C 1
ATOM 719 O O . PRO A 1 87 ? -12.588 0.284 9.416 1.00 88.75 87 PRO A O 1
ATOM 722 N N . PRO A 1 88 ? -14.545 1.124 10.130 1.00 86.69 88 PRO A N 1
ATOM 723 C CA . PRO A 1 88 ? -14.825 0.028 11.063 1.00 86.69 88 PRO A CA 1
ATOM 724 C C . PRO A 1 88 ? -14.911 -1.346 10.381 1.00 86.69 88 PRO A C 1
ATOM 726 O O . PRO A 1 88 ? -14.504 -2.344 1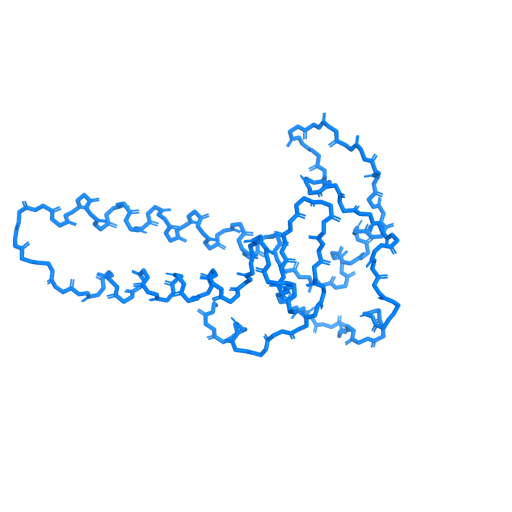0.967 1.00 86.69 88 PRO A O 1
ATOM 729 N N . TRP A 1 89 ? -15.354 -1.399 9.118 1.00 90.00 89 TRP A N 1
ATOM 730 C CA . TRP A 1 89 ? -15.451 -2.647 8.349 1.00 90.00 89 TRP A CA 1
ATOM 731 C C . TRP A 1 89 ? -14.091 -3.311 8.092 1.00 90.00 89 TRP A C 1
ATOM 733 O O . TRP A 1 89 ? -14.034 -4.509 7.825 1.00 90.00 89 TRP A O 1
ATOM 743 N N . LEU A 1 90 ? -12.987 -2.559 8.165 1.00 89.06 90 LEU A N 1
ATOM 744 C CA . LEU A 1 90 ? -11.661 -3.077 7.837 1.00 89.06 90 LEU A CA 1
ATOM 745 C C . LEU A 1 90 ? -11.200 -4.156 8.820 1.00 89.06 90 LEU A C 1
ATOM 747 O O . LEU A 1 90 ? -10.556 -5.121 8.416 1.00 89.06 90 LEU A O 1
ATOM 751 N N . VAL A 1 91 ? -11.543 -3.998 10.099 1.00 85.94 91 VAL A N 1
ATOM 752 C CA . VAL A 1 91 ? -11.163 -4.943 11.158 1.00 85.94 91 VAL A CA 1
ATOM 753 C C . VAL A 1 91 ? -11.860 -6.288 10.961 1.00 85.94 91 VAL A C 1
ATOM 755 O O . VAL A 1 91 ? -11.240 -7.327 11.161 1.00 85.94 91 VAL A O 1
ATOM 758 N N . GLU A 1 92 ? -13.124 -6.272 10.536 1.00 87.50 92 GLU A N 1
ATOM 759 C CA . GLU A 1 92 ? -13.910 -7.484 10.271 1.00 87.50 92 GLU A CA 1
ATOM 760 C C . GLU A 1 92 ? -13.504 -8.166 8.960 1.00 87.50 92 GLU A C 1
ATOM 762 O O . GLU A 1 92 ? -13.551 -9.390 8.853 1.00 87.50 92 GLU A O 1
ATOM 767 N N . TRP A 1 93 ? -13.100 -7.381 7.958 1.00 89.69 93 TRP A N 1
ATOM 768 C CA . TRP A 1 93 ? -12.718 -7.895 6.643 1.00 89.69 93 TRP A CA 1
ATOM 769 C C . TRP A 1 93 ? -11.305 -8.493 6.609 1.00 89.69 93 TRP A C 1
ATOM 771 O O . TRP A 1 93 ? -11.006 -9.350 5.775 1.00 89.69 93 TRP A O 1
ATOM 781 N N . MET A 1 94 ? -10.416 -8.048 7.496 1.00 88.19 94 MET A N 1
A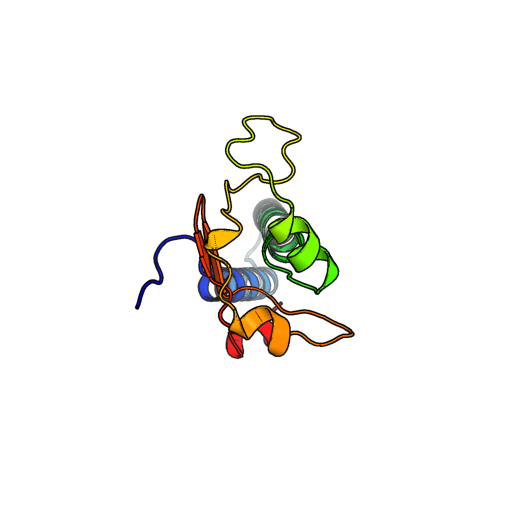TOM 782 C CA . MET A 1 94 ? -9.012 -8.442 7.467 1.00 88.19 94 MET A CA 1
ATOM 783 C C . MET A 1 94 ? -8.783 -9.913 7.856 1.00 88.19 94 MET A C 1
ATOM 785 O O . MET A 1 94 ? -9.231 -10.359 8.914 1.00 88.19 94 MET A O 1
ATOM 789 N N . PRO A 1 95 ? -8.029 -10.683 7.048 1.00 87.56 95 PRO A N 1
ATOM 790 C CA . PRO A 1 95 ? -7.751 -12.080 7.348 1.00 87.56 95 PRO A CA 1
ATOM 791 C C . PRO A 1 95 ? -6.762 -12.228 8.515 1.00 87.56 95 PRO A C 1
ATOM 793 O O . PRO A 1 95 ? -5.813 -11.462 8.664 1.00 87.56 95 PRO A O 1
ATOM 796 N N . ASN A 1 96 ? -6.910 -13.307 9.293 1.00 84.50 96 ASN A N 1
ATOM 797 C CA . ASN A 1 96 ? -5.992 -13.639 10.396 1.00 84.50 96 ASN A CA 1
ATOM 798 C C . ASN A 1 96 ? -4.551 -13.923 9.931 1.00 84.50 96 ASN A C 1
ATOM 800 O O . ASN A 1 96 ? -3.607 -13.822 10.715 1.00 84.50 96 ASN A O 1
ATOM 804 N N . LYS A 1 97 ? -4.383 -14.342 8.672 1.00 86.38 97 LYS A N 1
ATOM 805 C CA . LYS A 1 97 ? -3.090 -14.622 8.043 1.00 86.38 97 LYS A CA 1
ATOM 806 C C . LYS A 1 97 ? -3.049 -13.942 6.681 1.00 86.38 97 LYS A C 1
ATOM 808 O O . LYS A 1 97 ? -3.876 -14.246 5.828 1.00 86.38 97 LYS A O 1
ATOM 813 N N . GLY A 1 98 ? -2.062 -13.075 6.485 1.00 86.62 98 GLY A N 1
ATOM 814 C CA . GLY A 1 98 ? -1.877 -12.321 5.250 1.00 86.62 98 GLY A CA 1
ATOM 815 C C . GLY A 1 98 ? -2.247 -10.850 5.400 1.00 86.62 98 GLY A C 1
ATOM 816 O O . GLY A 1 98 ? -2.369 -10.327 6.506 1.00 86.62 98 GLY A O 1
ATOM 817 N N . GLY A 1 99 ? -2.369 -10.196 4.256 1.00 88.88 99 GLY A N 1
ATOM 818 C CA . GLY A 1 99 ? -2.594 -8.769 4.128 1.00 88.88 99 GLY A CA 1
ATOM 819 C C . GLY A 1 99 ? -2.827 -8.414 2.667 1.00 88.88 99 GLY A C 1
ATOM 820 O O . GLY A 1 99 ? -2.885 -9.298 1.808 1.00 88.88 99 GLY A O 1
ATOM 821 N N . TYR A 1 100 ? -2.967 -7.129 2.390 1.00 89.31 100 TYR A N 1
ATOM 822 C CA . TYR A 1 100 ? -3.141 -6.622 1.034 1.00 89.31 100 TYR A CA 1
ATOM 823 C C . TYR A 1 100 ? -2.459 -5.263 0.885 1.00 89.31 100 TYR A C 1
ATOM 825 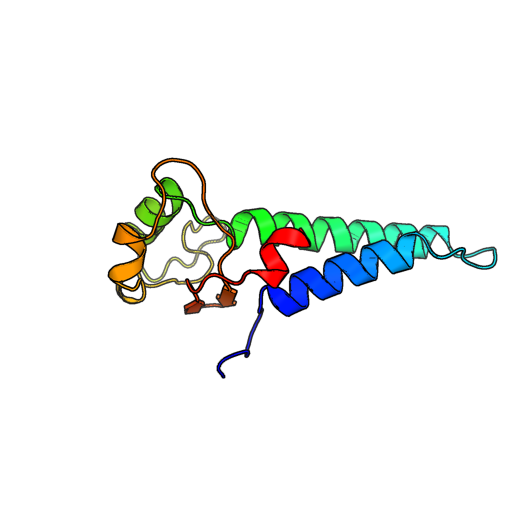O O . TYR A 1 100 ? -1.978 -4.679 1.856 1.00 89.31 100 TYR A O 1
ATOM 833 N N . LEU A 1 101 ? -2.392 -4.760 -0.345 1.00 88.88 101 LEU A N 1
ATOM 834 C CA . LEU A 1 101 ? -1.875 -3.426 -0.627 1.00 88.88 101 LEU A CA 1
ATOM 835 C C . LEU A 1 101 ? -3.029 -2.416 -0.629 1.00 88.88 101 LEU A C 1
ATOM 837 O O . LEU A 1 101 ? -4.017 -2.597 -1.344 1.00 88.88 101 LEU A O 1
ATOM 841 N N . VAL A 1 102 ? -2.905 -1.350 0.161 1.00 89.31 102 VAL A N 1
ATOM 842 C CA . VAL A 1 102 ? -3.895 -0.265 0.207 1.00 89.31 102 VAL A CA 1
ATOM 843 C C . VAL A 1 102 ? -3.958 0.475 -1.126 1.00 89.31 102 VAL A C 1
ATOM 845 O O . VAL A 1 102 ? -2.969 0.591 -1.845 1.00 89.31 102 VAL A O 1
ATOM 848 N N . LYS A 1 103 ? -5.127 1.017 -1.459 1.00 86.88 103 LYS A N 1
ATOM 849 C CA . LYS A 1 103 ? -5.363 1.653 -2.757 1.00 86.88 103 LYS A CA 1
ATOM 850 C C . LYS A 1 103 ? -4.553 2.928 -2.969 1.00 86.88 103 LYS A C 1
ATOM 852 O O . LYS A 1 103 ? -4.138 3.207 -4.091 1.00 86.88 103 LYS A O 1
ATOM 857 N N . ASN A 1 104 ? -4.401 3.749 -1.940 1.00 87.00 104 ASN A N 1
ATOM 858 C CA . ASN A 1 104 ? -3.767 5.057 -2.065 1.00 87.00 104 ASN A CA 1
ATOM 859 C C . ASN A 1 104 ? -3.130 5.441 -0.736 1.00 87.00 104 ASN A C 1
ATOM 861 O O . ASN A 1 104 ? -3.698 5.175 0.328 1.00 87.00 104 ASN A O 1
ATOM 865 N N . LEU A 1 105 ? -1.973 6.087 -0.813 1.00 85.81 105 LEU A N 1
ATOM 866 C CA . LEU A 1 105 ? -1.259 6.577 0.350 1.00 85.81 105 LEU A CA 1
ATOM 867 C C . LEU A 1 105 ? -0.793 8.010 0.124 1.00 85.81 105 LEU A C 1
ATOM 869 O O . LEU A 1 105 ? -0.037 8.302 -0.801 1.00 85.81 105 LEU A O 1
ATOM 873 N N . GLN A 1 106 ? -1.229 8.897 1.007 1.00 83.75 106 GLN A N 1
ATOM 874 C CA . GLN A 1 106 ? -0.907 10.314 1.010 1.00 83.75 106 GLN A CA 1
ATOM 875 C C . GLN A 1 106 ? -0.659 10.808 2.434 1.00 83.75 106 GLN A C 1
ATOM 877 O O . GLN A 1 106 ? -1.119 10.191 3.400 1.00 83.75 106 GLN A O 1
ATOM 882 N N . PRO A 1 107 ? 0.019 11.958 2.584 1.00 82.50 107 PRO A N 1
ATOM 883 C CA . PRO A 1 107 ? 0.015 12.680 3.846 1.00 82.50 107 PRO A CA 1
ATOM 884 C C . PRO A 1 107 ? -1.427 12.907 4.328 1.00 82.50 107 PRO A C 1
ATOM 886 O O . PRO A 1 107 ? -2.276 13.369 3.568 1.00 82.50 107 PRO A O 1
ATOM 889 N N . ALA A 1 108 ? -1.700 12.544 5.577 1.00 82.81 108 ALA A N 1
ATOM 890 C CA . ALA A 1 108 ? -2.987 12.587 6.271 1.00 82.81 108 ALA A CA 1
ATOM 891 C C . ALA A 1 108 ? -4.119 11.702 5.707 1.00 82.81 108 ALA A C 1
ATOM 893 O O . ALA A 1 108 ? -5.190 11.623 6.319 1.00 82.81 108 ALA A O 1
ATOM 894 N N . LEU A 1 109 ? -3.901 10.992 4.593 1.00 84.31 109 LEU A N 1
ATOM 895 C CA . LEU A 1 109 ? -4.937 10.202 3.930 1.00 84.31 109 LEU A CA 1
ATOM 896 C C . LEU A 1 109 ? -4.412 8.838 3.473 1.00 84.31 109 LEU A C 1
ATOM 898 O O . LEU A 1 109 ? -3.562 8.732 2.593 1.00 84.31 109 LEU A O 1
ATOM 902 N N . MET A 1 110 ? -4.996 7.777 4.022 1.00 86.00 110 MET A N 1
ATOM 903 C CA . MET A 1 110 ? -4.775 6.402 3.581 1.00 86.00 110 MET A CA 1
ATOM 904 C C . MET A 1 110 ? -6.112 5.813 3.127 1.00 86.00 110 MET A C 1
ATOM 906 O O . MET A 1 110 ? -7.091 5.833 3.872 1.00 86.00 110 MET A O 1
ATOM 910 N N . ASP A 1 111 ? -6.164 5.316 1.892 1.00 87.50 111 ASP A N 1
ATOM 911 C CA . ASP A 1 111 ? -7.360 4.694 1.324 1.00 87.50 111 ASP A CA 1
ATOM 912 C C . ASP A 1 111 ? -7.271 3.173 1.459 1.00 87.50 111 ASP A C 1
ATOM 914 O O . ASP A 1 111 ? -6.595 2.500 0.681 1.00 87.50 111 ASP A O 1
ATOM 918 N N . PHE A 1 112 ? -7.978 2.633 2.449 1.00 86.81 112 PHE A N 1
ATOM 919 C CA . PHE A 1 112 ? -7.973 1.210 2.787 1.00 86.81 112 PHE A CA 1
ATOM 920 C C . PHE A 1 112 ? -8.750 0.327 1.804 1.00 86.81 112 PHE A C 1
ATOM 922 O O . PHE A 1 112 ? -8.847 -0.879 2.016 1.00 86.81 112 PHE A O 1
ATOM 929 N N . ARG A 1 113 ? -9.338 0.871 0.735 1.00 87.69 113 ARG A N 1
ATOM 930 C CA . ARG A 1 113 ? -10.070 0.041 -0.229 1.00 87.69 113 ARG A CA 1
ATOM 931 C C . ARG A 1 113 ? -9.132 -0.938 -0.930 1.00 87.69 113 ARG A C 1
ATOM 933 O O . ARG A 1 113 ? -8.026 -0.581 -1.323 1.00 87.69 113 ARG A O 1
ATOM 940 N N . PHE A 1 114 ? -9.606 -2.164 -1.108 1.00 82.31 114 PHE A N 1
ATOM 941 C CA . PHE A 1 114 ? -8.906 -3.190 -1.868 1.00 82.31 114 PHE A CA 1
ATOM 942 C C . PHE A 1 114 ? -9.088 -2.967 -3.378 1.00 82.31 114 PHE A C 1
ATOM 944 O O . PHE A 1 114 ? -10.185 -2.638 -3.836 1.00 82.31 114 PHE A O 1
ATOM 951 N N . LEU A 1 115 ? -8.010 -3.145 -4.143 1.00 76.81 115 LEU A N 1
ATOM 952 C CA . LEU A 1 115 ? -7.996 -3.095 -5.606 1.00 76.81 115 LEU A CA 1
ATOM 953 C C . LEU A 1 115 ? -7.450 -4.415 -6.154 1.00 76.81 115 LEU A C 1
ATOM 955 O O . LEU A 1 115 ? -6.322 -4.813 -5.857 1.00 76.81 115 LEU A O 1
ATOM 959 N N . LEU A 1 116 ? -8.261 -5.082 -6.974 1.00 71.25 116 LEU A N 1
ATOM 960 C CA . LEU A 1 116 ? -7.934 -6.395 -7.523 1.00 71.25 116 LEU A CA 1
ATOM 961 C C . LEU A 1 116 ? -6.780 -6.314 -8.539 1.00 71.25 116 LEU A C 1
ATOM 963 O O . LEU A 1 116 ? -5.817 -7.063 -8.430 1.00 71.25 116 LEU A O 1
ATOM 967 N N . GLU A 1 117 ? -6.848 -5.369 -9.482 1.00 66.69 117 GLU A N 1
ATOM 968 C CA . GLU A 1 117 ? -5.931 -5.277 -10.634 1.00 66.69 117 GLU A CA 1
ATOM 969 C C . GLU A 1 117 ? -4.467 -5.066 -10.228 1.00 66.69 117 GLU A C 1
ATOM 971 O O . GLU A 1 117 ? -3.555 -5.657 -10.800 1.00 66.69 117 GLU A O 1
ATOM 976 N N . THR A 1 118 ? -4.229 -4.275 -9.184 1.00 63.25 118 THR A N 1
ATOM 977 C CA . THR A 1 118 ? -2.882 -3.941 -8.703 1.00 63.25 118 THR A CA 1
ATOM 978 C C . THR A 1 118 ? -2.203 -5.054 -7.930 1.00 63.25 118 THR A C 1
ATOM 980 O O . THR A 1 118 ? -0.978 -5.107 -7.890 1.00 63.25 118 THR A O 1
ATOM 983 N N . SER A 1 119 ? -2.986 -5.936 -7.311 1.00 61.72 119 SER A N 1
ATOM 984 C CA . SER A 1 119 ? -2.468 -7.019 -6.470 1.00 61.72 119 SER A CA 1
ATOM 985 C C . SER A 1 119 ? -1.732 -8.090 -7.283 1.00 61.72 119 SER A C 1
ATOM 987 O O . SER A 1 119 ? -0.939 -8.837 -6.726 1.00 61.72 119 SER A O 1
ATOM 989 N N . CYS A 1 120 ? -1.997 -8.171 -8.591 1.00 59.28 120 CYS A N 1
ATOM 990 C CA . CYS A 1 120 ? -1.383 -9.145 -9.494 1.00 59.28 120 CYS A CA 1
ATOM 991 C C . CYS A 1 120 ? -0.150 -8.610 -10.239 1.00 59.28 120 CYS A C 1
ATOM 993 O O . CYS A 1 120 ? 0.557 -9.396 -10.864 1.00 59.28 120 CYS A O 1
ATOM 995 N N . LEU A 1 121 ? 0.090 -7.294 -10.215 1.00 60.12 121 LEU A N 1
ATOM 996 C CA . LEU A 1 121 ? 1.134 -6.629 -11.008 1.00 60.12 121 LEU A CA 1
ATOM 997 C C . LEU A 1 121 ? 2.440 -6.361 -10.229 1.00 60.12 121 LEU A C 1
ATOM 999 O O . LEU A 1 121 ? 3.423 -5.923 -10.830 1.00 60.12 121 LEU A O 1
ATOM 1003 N N . LEU A 1 122 ? 2.455 -6.596 -8.911 1.00 58.75 122 LEU A N 1
ATOM 1004 C CA . LEU A 1 122 ? 3.579 -6.357 -7.989 1.00 58.75 122 LEU A CA 1
ATOM 1005 C C . LEU A 1 122 ? 4.012 -7.639 -7.273 1.00 58.75 122 LEU A C 1
ATOM 1007 O O . LEU A 1 122 ? 5.229 -7.737 -6.972 1.00 58.75 122 LEU A O 1
#

Radius of gyration: 17.2 Å; Cα contacts (8 Å, |Δi|>4): 127; chains: 1; bounding box: 42×30×48 Å

InterPro domains:
  IPR024746 Glycosyl hydrolase family 100 [PF12899] (1-117)
  IPR024746 Glycosyl hydrolase family 100 [PTHR31916] (1-116)

Solvent-accessible surface area (backbone atoms only — not comparable to full-atom values): 7384 Å² total; per-residue (Å²): 132,94,66,77,84,48,33,39,56,60,52,29,52,50,51,48,52,53,54,53,59,68,71,50,87,68,77,82,94,63,50,67,64,52,50,50,51,51,51,52,50,51,53,66,47,52,55,52,47,61,65,70,34,49,40,32,65,66,51,51,55,49,45,65,65,46,63,77,82,56,90,51,98,83,37,87,40,78,39,50,52,56,48,86,70,61,61,78,66,55,71,77,70,53,54,97,73,62,67,52,56,37,36,28,58,44,77,59,41,69,39,79,53,82,53,74,76,43,69,77,58,114